Protein AF-B1N601-F1 (afdb_monomer)

Solvent-accessible surface area (backbone atoms only — not comparable to full-atom values): 3222 Å² total; per-residue (Å²): 139,68,79,65,75,76,49,56,78,76,65,74,79,78,61,55,40,64,24,94,87,74,66,46,72,34,20,28,63,93,76,63,35,24,77,63,47,35,40,80,51,92,60,74,50,79,77,96,123

pLDDT: mean 92.82, std 4.96, range [64.44, 97.38]

Radius of gyration: 14.51 Å; Cα contacts (8 Å, |Δi|>4): 55; chains: 1; bounding box: 23×24×42 Å

InterPro domains:
  IPR001569 Large ribosomal subunit protein eL37 [PF01907] (2-49)
  IPR011331 Large ribosomal subunit protein eL37/eL43 [G3DSA:2.20.25.30] (1-49)
  IPR011332 Zinc-binding ribosomal protein [SSF57829] (1-49)

Structure (mmCIF, N/CA/C/O backbone):
data_AF-B1N601-F1
#
_entry.id   AF-B1N601-F1
#
loop_
_atom_site.group_PDB
_atom_site.id
_atom_site.type_symbol
_atom_site.label_atom_id
_atom_site.label_alt_id
_atom_site.label_comp_id
_atom_site.label_asym_id
_atom_site.label_entity_id
_atom_site.label_seq_id
_atom_site.pdbx_PDB_ins_code
_atom_site.Cartn_x
_atom_site.Cartn_y
_atom_site.Cartn_z
_atom_site.occupancy
_atom_site.B_iso_or_equiv
_atom_site.auth_seq_id
_atom_site.auth_comp_id
_atom_site.auth_asym_id
_atom_site.auth_atom_id
_atom_site.pdbx_PDB_model_num
ATOM 1 N N . MET A 1 1 ? 2.601 2.395 -27.597 1.00 64.44 1 MET A N 1
ATOM 2 C CA . MET A 1 1 ? 2.914 1.952 -26.218 1.00 64.44 1 MET A CA 1
ATOM 3 C C . MET A 1 1 ? 2.977 0.432 -26.178 1.00 64.44 1 MET A C 1
ATOM 5 O O . MET A 1 1 ? 1.950 -0.227 -26.075 1.00 64.44 1 MET A O 1
ATOM 9 N N . THR A 1 2 ? 4.166 -0.132 -26.343 1.00 85.94 2 THR A N 1
ATOM 10 C CA . THR A 1 2 ? 4.379 -1.586 -26.419 1.00 85.94 2 THR A CA 1
ATOM 11 C C . THR A 1 2 ? 4.511 -2.168 -25.013 1.00 85.94 2 THR A C 1
ATOM 13 O O . THR A 1 2 ? 5.169 -1.557 -24.176 1.00 85.94 2 THR A O 1
ATOM 16 N N . LYS A 1 3 ? 3.891 -3.323 -24.738 1.00 87.25 3 LYS A N 1
ATOM 17 C CA . LYS A 1 3 ? 3.960 -4.018 -23.437 1.00 87.25 3 LYS A CA 1
ATOM 18 C C . LYS A 1 3 ? 5.280 -4.793 -23.291 1.00 87.25 3 LYS A C 1
ATOM 20 O O . LYS A 1 3 ? 5.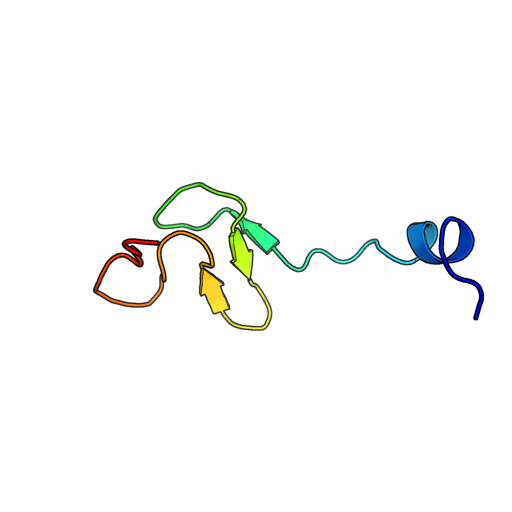965 -5.068 -24.270 1.00 87.25 3 LYS A O 1
ATOM 25 N N . GLY A 1 4 ? 5.613 -5.203 -22.067 1.00 87.50 4 GLY A N 1
ATOM 26 C CA . GLY A 1 4 ? 6.739 -6.107 -21.810 1.00 87.50 4 GLY A CA 1
ATOM 27 C C . GLY A 1 4 ? 8.071 -5.376 -21.641 1.00 87.50 4 GLY A C 1
ATOM 28 O O . GLY A 1 4 ? 8.196 -4.531 -20.756 1.00 87.50 4 GLY A O 1
ATOM 29 N N . THR A 1 5 ? 9.080 -5.739 -22.438 1.00 90.12 5 THR A N 1
ATOM 30 C CA . THR A 1 5 ? 10.477 -5.294 -22.266 1.00 90.12 5 THR A CA 1
ATOM 31 C C . THR A 1 5 ? 10.637 -3.779 -22.330 1.00 90.12 5 THR A C 1
ATOM 33 O O . THR A 1 5 ? 11.269 -3.204 -21.446 1.00 90.12 5 THR A O 1
ATOM 36 N N . SER A 1 6 ? 9.983 -3.128 -23.292 1.00 88.88 6 SER A N 1
ATOM 37 C CA . SER A 1 6 ? 9.988 -1.669 -23.461 1.00 88.88 6 SER A CA 1
ATOM 38 C C . SER A 1 6 ? 9.487 -0.907 -22.229 1.00 88.88 6 SER A C 1
ATOM 40 O O . SER A 1 6 ? 9.988 0.171 -21.933 1.00 88.88 6 SER A O 1
ATOM 42 N N . CYS A 1 7 ? 8.537 -1.461 -21.467 1.00 87.94 7 CYS A N 1
ATOM 43 C CA . CYS A 1 7 ? 7.999 -0.816 -20.262 1.00 87.94 7 CYS A CA 1
ATOM 44 C C . CYS A 1 7 ? 8.858 -1.019 -19.007 1.00 87.94 7 CYS A C 1
ATOM 46 O O . CYS A 1 7 ? 8.662 -0.313 -18.021 1.00 87.94 7 CYS A O 1
ATOM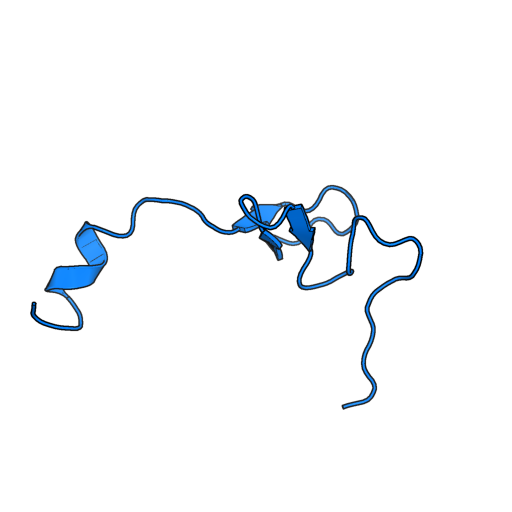 48 N N . ARG A 1 8 ? 9.765 -2.008 -18.974 1.00 89.38 8 ARG A N 1
ATOM 49 C CA . ARG A 1 8 ? 10.524 -2.321 -17.747 1.00 89.38 8 ARG A CA 1
ATOM 50 C C . ARG A 1 8 ? 11.553 -1.243 -17.407 1.00 89.38 8 ARG A C 1
ATOM 52 O O . ARG A 1 8 ? 11.749 -0.975 -16.226 1.00 89.38 8 ARG A O 1
ATOM 59 N N . GLY A 1 9 ? 12.150 -0.600 -18.413 1.00 90.50 9 GLY A N 1
ATOM 60 C CA . GLY A 1 9 ? 13.158 0.449 -18.218 1.00 90.50 9 GLY A CA 1
ATOM 61 C C . GLY A 1 9 ? 12.624 1.703 -17.517 1.00 90.50 9 GLY A C 1
ATOM 62 O O . GLY A 1 9 ? 13.331 2.315 -16.727 1.00 90.50 9 GLY A O 1
ATOM 63 N N . THR A 1 10 ? 11.349 2.046 -17.722 1.00 90.81 10 THR A N 1
ATOM 64 C CA . THR A 1 10 ? 10.726 3.226 -17.097 1.00 90.81 10 THR A CA 1
ATOM 65 C C . THR A 1 10 ? 10.230 2.966 -15.669 1.00 90.81 10 THR A C 1
ATOM 67 O O . THR A 1 10 ? 9.828 3.890 -14.964 1.00 90.81 10 THR A O 1
ATOM 70 N N . ARG A 1 11 ? 10.270 1.717 -15.183 1.00 91.19 11 ARG A N 1
ATOM 71 C CA . ARG A 1 11 ? 9.752 1.332 -13.859 1.00 91.19 11 ARG A CA 1
ATOM 72 C C . ARG A 1 11 ? 10.821 1.448 -12.762 1.00 91.19 11 ARG A C 1
ATOM 74 O O . ARG A 1 11 ? 11.167 0.463 -12.110 1.00 91.19 11 ARG A O 1
ATOM 81 N N . HIS A 1 12 ? 11.318 2.660 -12.525 1.00 91.31 12 HIS A N 1
ATOM 82 C CA 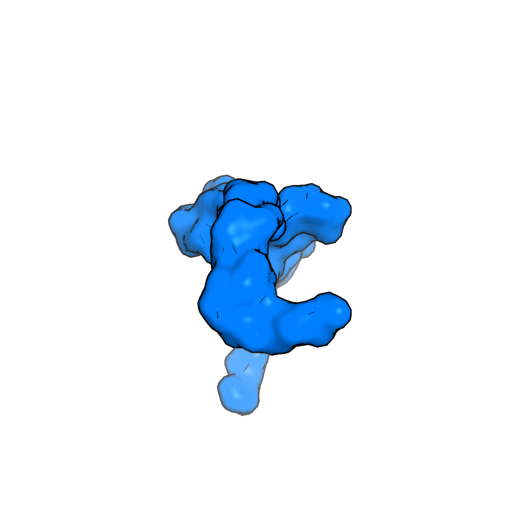. HIS A 1 12 ? 12.321 2.935 -11.482 1.00 91.31 12 HIS A CA 1
ATOM 83 C C . HIS A 1 12 ? 11.713 3.342 -10.127 1.00 91.31 12 HIS A C 1
ATOM 85 O O . HIS A 1 12 ? 12.298 3.072 -9.075 1.00 91.31 12 HIS A O 1
ATOM 91 N N . ASN A 1 13 ? 10.512 3.926 -10.125 1.00 92.50 13 ASN A N 1
ATOM 92 C CA . ASN A 1 13 ? 9.856 4.401 -8.905 1.00 92.50 13 ASN A CA 1
ATOM 93 C C . ASN A 1 13 ? 9.390 3.245 -8.005 1.00 92.50 13 ASN A C 1
ATOM 95 O O . ASN A 1 13 ? 8.834 2.245 -8.469 1.00 92.50 13 ASN A O 1
ATOM 99 N N . LYS A 1 14 ? 9.593 3.387 -6.690 1.00 92.69 14 LYS A N 1
ATOM 100 C CA . LYS A 1 14 ? 9.194 2.385 -5.693 1.00 92.69 14 LYS A CA 1
ATOM 101 C C . LYS A 1 14 ? 7.844 2.744 -5.079 1.00 92.69 14 LYS A C 1
ATOM 103 O O . LYS A 1 14 ? 7.703 3.767 -4.423 1.00 92.69 14 LYS A O 1
ATOM 108 N N . THR A 1 15 ? 6.863 1.860 -5.247 1.00 95.88 15 THR A N 1
ATOM 109 C CA . THR A 1 15 ? 5.548 1.989 -4.600 1.00 95.88 15 THR A CA 1
ATOM 110 C C . THR A 1 15 ? 5.544 1.450 -3.170 1.00 95.88 15 THR A C 1
ATOM 112 O O . THR A 1 15 ? 4.834 1.990 -2.320 1.00 95.88 15 THR A O 1
ATOM 115 N N . HIS A 1 16 ? 6.348 0.414 -2.897 1.00 96.38 16 HIS A N 1
ATOM 116 C CA . HIS A 1 16 ? 6.423 -0.260 -1.602 1.00 96.38 16 HIS A CA 1
ATOM 117 C C . HIS A 1 16 ? 7.811 -0.173 -0.957 1.00 96.38 16 HIS A C 1
ATOM 119 O O . HIS A 1 16 ? 8.821 -0.443 -1.609 1.00 96.38 16 HIS A O 1
ATOM 125 N N . ILE A 1 17 ? 7.844 0.112 0.345 1.00 95.81 17 ILE A N 1
ATOM 126 C CA . ILE A 1 17 ? 9.036 0.065 1.210 1.00 95.81 17 ILE A CA 1
ATOM 127 C C . ILE A 1 17 ? 8.787 -0.829 2.430 1.00 95.81 17 ILE A C 1
ATOM 129 O O . ILE A 1 17 ? 7.723 -1.442 2.571 1.00 95.81 17 ILE A O 1
ATOM 133 N N . LEU A 1 18 ? 9.789 -0.931 3.302 1.00 96.88 18 LEU A N 1
ATOM 134 C CA . LEU A 1 18 ? 9.699 -1.650 4.569 1.00 96.88 18 LEU A CA 1
ATOM 135 C C . LEU A 1 18 ? 8.661 -0.996 5.487 1.00 96.88 18 LEU A C 1
ATOM 137 O O . LEU A 1 18 ? 8.627 0.221 5.660 1.00 96.88 18 LEU A O 1
ATOM 141 N N . CYS A 1 19 ? 7.789 -1.815 6.068 1.00 96.38 19 CYS A N 1
ATOM 142 C CA . CYS A 1 19 ? 6.821 -1.359 7.053 1.00 96.38 19 CYS A CA 1
ATOM 143 C C . CYS A 1 19 ? 7.457 -1.291 8.441 1.00 96.38 19 CYS A C 1
ATOM 145 O O . CYS A 1 19 ? 8.002 -2.286 8.911 1.00 96.38 19 CYS A O 1
ATOM 147 N N . LYS A 1 20 ? 7.281 -0.158 9.131 1.00 92.69 20 LYS A N 1
ATOM 148 C CA . LYS A 1 20 ? 7.776 0.060 10.500 1.00 92.69 20 LYS A CA 1
ATOM 149 C C . LYS A 1 20 ? 7.243 -0.948 11.527 1.00 92.69 20 LYS A C 1
ATOM 151 O O . LYS A 1 20 ? 7.934 -1.237 12.489 1.00 92.69 20 LYS A O 1
ATOM 156 N N . ARG A 1 21 ? 6.031 -1.487 11.330 1.00 94.31 21 ARG A N 1
ATOM 157 C CA . ARG A 1 21 ? 5.419 -2.445 12.266 1.00 94.31 21 ARG A CA 1
ATOM 158 C C . ARG A 1 21 ? 5.844 -3.891 12.009 1.00 94.31 21 ARG A C 1
ATOM 160 O O . ARG A 1 21 ? 6.172 -4.599 12.945 1.00 94.31 21 ARG A O 1
ATOM 167 N N . CYS A 1 22 ? 5.785 -4.353 10.757 1.00 94.12 22 CYS A N 1
ATOM 168 C CA . CYS A 1 22 ? 5.965 -5.777 10.439 1.00 94.12 22 CYS A CA 1
ATOM 169 C C . CYS A 1 22 ? 7.280 -6.115 9.724 1.00 94.12 22 CYS A C 1
ATOM 171 O O . CYS A 1 22 ? 7.465 -7.267 9.346 1.00 94.12 22 CYS A O 1
ATOM 173 N N . GLY A 1 23 ? 8.141 -5.137 9.425 1.00 93.94 23 GLY A N 1
ATOM 174 C CA . GLY A 1 23 ? 9.438 -5.342 8.762 1.00 93.94 23 GLY A CA 1
ATOM 175 C C . GLY A 1 23 ? 9.376 -5.784 7.292 1.00 93.94 23 GLY A C 1
ATOM 176 O O . GLY A 1 23 ? 10.363 -5.695 6.575 1.00 93.94 23 GLY A O 1
ATOM 177 N N . LYS A 1 24 ? 8.218 -6.217 6.787 1.00 95.12 24 LYS A N 1
ATOM 178 C CA . LYS A 1 24 ? 8.036 -6.645 5.390 1.00 95.12 24 LYS A CA 1
ATOM 179 C C . LYS A 1 24 ? 8.001 -5.450 4.426 1.00 95.12 24 LYS A C 1
ATOM 181 O O . LYS A 1 24 ? 7.461 -4.390 4.768 1.00 95.12 24 LYS A O 1
ATOM 186 N N . ARG A 1 25 ? 8.504 -5.625 3.190 1.00 96.00 2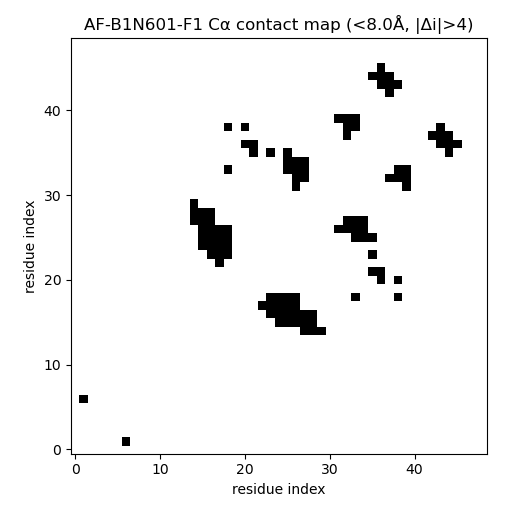5 ARG A N 1
ATOM 187 C CA . ARG A 1 25 ? 8.431 -4.630 2.092 1.00 96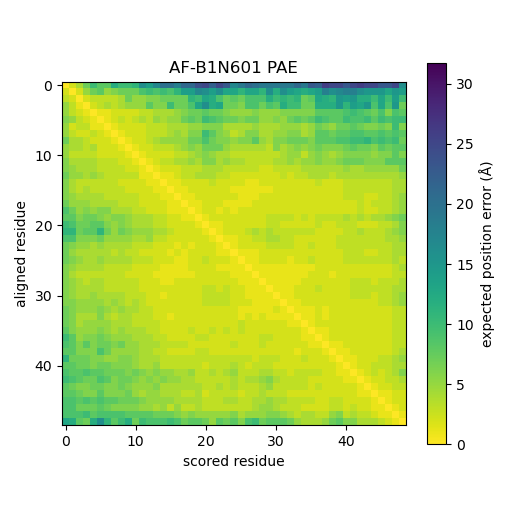.00 25 ARG A CA 1
ATOM 188 C C . ARG A 1 25 ? 7.011 -4.534 1.519 1.00 96.00 25 ARG A C 1
ATOM 190 O O . ARG A 1 25 ? 6.738 -4.916 0.387 1.00 96.00 25 ARG A O 1
ATOM 197 N N . SER A 1 26 ? 6.092 -4.052 2.340 1.00 96.06 26 SER A N 1
ATOM 198 C CA . SER A 1 26 ? 4.657 -4.009 2.048 1.00 96.06 26 SER A CA 1
ATOM 199 C C . SER A 1 26 ? 4.002 -2.694 2.469 1.00 96.06 26 SER A C 1
ATOM 201 O O . SER A 1 26 ? 2.781 -2.575 2.402 1.00 96.06 26 SER A O 1
ATOM 203 N N . TRP A 1 27 ? 4.782 -1.698 2.899 1.00 97.31 27 TRP A N 1
ATOM 204 C CA . TRP A 1 27 ? 4.279 -0.347 3.145 1.00 97.31 27 TRP A CA 1
ATOM 205 C C . TRP A 1 27 ? 4.140 0.413 1.834 1.00 97.31 27 TRP A C 1
ATOM 207 O O . TRP A 1 27 ? 5.138 0.653 1.163 1.00 97.31 27 TRP A O 1
ATOM 217 N N . HIS A 1 28 ? 2.921 0.791 1.465 1.00 97.38 28 HIS A N 1
ATOM 218 C CA . HIS A 1 28 ? 2.659 1.590 0.274 1.00 97.38 28 HIS A CA 1
ATOM 219 C C . HIS A 1 28 ? 2.883 3.077 0.576 1.00 97.38 28 HIS A C 1
ATOM 221 O O . HIS A 1 28 ? 2.204 3.614 1.445 1.00 97.38 28 HIS A O 1
ATOM 227 N N . LEU A 1 29 ? 3.771 3.761 -0.161 1.00 95.81 29 LEU A N 1
ATOM 228 C CA . LEU A 1 29 ? 4.103 5.173 0.112 1.00 95.81 29 LEU A CA 1
ATOM 229 C C . LEU A 1 29 ? 2.914 6.101 -0.117 1.00 95.81 29 LEU A C 1
ATOM 231 O O . LEU A 1 29 ? 2.485 6.790 0.797 1.00 95.81 29 LEU A O 1
ATOM 235 N N . GLN A 1 30 ? 2.362 6.079 -1.330 1.00 95.56 30 GLN A N 1
ATOM 236 C CA . GLN A 1 30 ? 1.294 7.001 -1.720 1.00 95.56 30 GLN A CA 1
ATOM 237 C C . GLN A 1 30 ? 0.020 6.833 -0.880 1.00 95.56 30 GLN A C 1
ATOM 239 O O . GLN A 1 30 ? -0.620 7.813 -0.529 1.00 95.56 30 GLN A O 1
ATOM 244 N N . LYS A 1 31 ? -0.345 5.588 -0.552 1.00 95.44 31 LYS A N 1
ATOM 245 C CA . LYS A 1 31 ? -1.550 5.262 0.226 1.00 95.44 31 LYS A CA 1
ATOM 246 C C . LYS A 1 31 ? -1.305 5.207 1.734 1.00 95.44 31 LYS A C 1
ATOM 248 O O . LYS A 1 31 ? -2.243 4.939 2.472 1.00 95.44 31 LYS A O 1
ATOM 253 N N . GLN A 1 32 ? -0.050 5.363 2.164 1.00 94.50 32 GLN A N 1
ATOM 254 C CA . GLN A 1 32 ? 0.383 5.296 3.562 1.00 94.50 32 GLN A CA 1
ATOM 255 C C . GLN A 1 32 ? -0.230 4.118 4.335 1.00 94.50 32 GLN A C 1
ATOM 257 O O . GLN A 1 32 ? -0.766 4.273 5.430 1.00 94.50 32 GLN A O 1
ATOM 262 N N . ARG A 1 33 ? -0.191 2.919 3.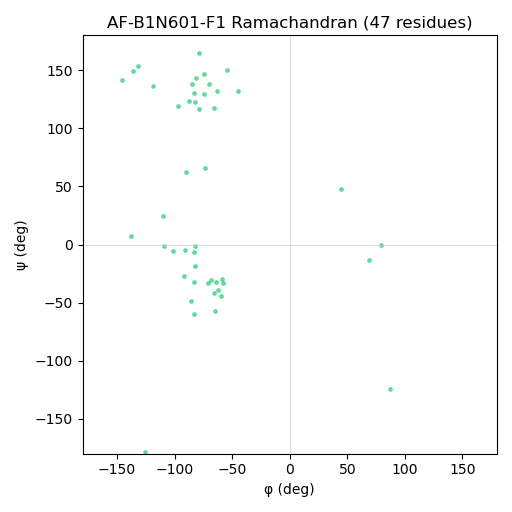741 1.00 96.12 33 ARG A N 1
ATOM 263 C CA . ARG A 1 33 ? -0.826 1.730 4.323 1.00 96.12 33 ARG A CA 1
ATOM 264 C C . ARG A 1 33 ? -0.035 0.467 4.037 1.00 96.12 33 ARG A C 1
ATOM 266 O O . ARG A 1 33 ? 0.503 0.284 2.944 1.00 96.12 33 ARG A O 1
ATOM 273 N N . CYS A 1 34 ? 0.032 -0.429 5.017 1.00 96.75 34 CYS A N 1
ATOM 274 C CA . CYS A 1 34 ? 0.685 -1.720 4.872 1.00 96.75 34 CYS A CA 1
ATOM 275 C C . CYS A 1 34 ? -0.275 -2.778 4.323 1.00 96.75 34 CYS A C 1
ATOM 277 O O . CYS A 1 34 ? -1.289 -3.085 4.946 1.00 96.75 34 CYS A O 1
ATOM 279 N N . ALA A 1 35 ? 0.094 -3.404 3.205 1.00 95.38 35 ALA A N 1
ATOM 280 C CA . ALA A 1 35 ? -0.680 -4.493 2.610 1.00 95.38 35 ALA A CA 1
ATOM 281 C C . ALA A 1 35 ? -0.671 -5.776 3.462 1.00 95.38 35 ALA A C 1
ATOM 283 O O . ALA A 1 35 ? -1.648 -6.522 3.446 1.00 95.38 35 ALA A O 1
ATOM 284 N N . SER A 1 36 ? 0.412 -6.019 4.213 1.00 94.19 36 SER A N 1
ATOM 285 C CA . SER A 1 36 ? 0.553 -7.222 5.039 1.00 94.19 36 SER A CA 1
ATOM 286 C C . SER A 1 36 ? -0.148 -7.076 6.386 1.00 94.19 36 SER A C 1
ATOM 288 O O . SER A 1 36 ? -1.049 -7.848 6.672 1.00 94.19 36 SER A O 1
ATOM 290 N N . CYS A 1 37 ? 0.240 -6.094 7.206 1.00 94.88 37 CYS A N 1
ATOM 291 C CA . CYS A 1 37 ? -0.240 -5.997 8.589 1.00 94.88 37 CYS A CA 1
ATOM 292 C C . CYS A 1 37 ? -1.344 -4.955 8.815 1.00 94.88 37 CYS A C 1
ATOM 294 O O . CYS A 1 37 ? -1.862 -4.875 9.923 1.00 94.88 37 CYS A O 1
ATOM 296 N N . GLY A 1 38 ? -1.701 -4.145 7.812 1.00 95.06 38 GLY A N 1
ATOM 297 C CA . GLY A 1 38 ? -2.745 -3.121 7.943 1.00 95.06 38 GLY A CA 1
ATOM 298 C C . GLY A 1 38 ? -2.328 -1.824 8.644 1.00 95.06 38 GLY A C 1
ATOM 299 O O . GLY A 1 38 ? -3.146 -0.914 8.709 1.00 95.06 38 GLY A O 1
ATOM 300 N N . TYR A 1 39 ? -1.074 -1.688 9.109 1.00 95.12 39 TYR A N 1
ATOM 301 C CA . TYR A 1 39 ? -0.538 -0.419 9.643 1.00 95.12 39 TYR A CA 1
ATOM 302 C C . TYR A 1 39 ? -0.931 0.744 8.705 1.00 95.12 39 TYR A C 1
ATOM 304 O O . TYR A 1 39 ? -0.776 0.565 7.491 1.00 95.12 39 TYR A O 1
ATOM 312 N N . PRO A 1 40 ? -1.456 1.889 9.189 1.00 94.25 40 PRO A N 1
ATOM 313 C CA . PRO A 1 40 ? -1.503 2.386 10.572 1.00 94.25 40 PRO A CA 1
ATOM 314 C C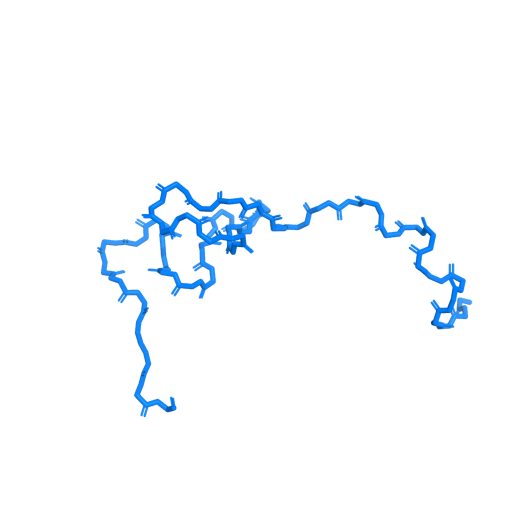 . PRO A 1 40 ? -2.621 1.853 11.483 1.00 94.25 40 PRO A C 1
ATOM 316 O O . PRO A 1 40 ? -2.623 2.211 12.657 1.00 94.25 40 PRO A O 1
ATOM 319 N N . ASP A 1 41 ? -3.527 0.994 11.007 1.00 94.44 41 ASP A N 1
ATOM 320 C CA . ASP A 1 41 ? -4.673 0.536 11.812 1.00 94.44 41 ASP A CA 1
ATOM 321 C C . ASP A 1 41 ? -4.252 -0.076 13.154 1.00 94.44 41 ASP A C 1
ATOM 323 O O . ASP A 1 41 ? -3.182 -0.674 13.264 1.00 94.44 41 ASP A O 1
ATOM 327 N N . ALA A 1 42 ? -5.095 0.025 14.184 1.00 93.00 42 ALA A N 1
ATOM 328 C CA . ALA A 1 42 ? -4.807 -0.583 15.486 1.00 93.00 42 ALA A CA 1
ATOM 329 C C . ALA A 1 42 ? -4.776 -2.121 15.411 1.00 93.00 42 ALA A C 1
ATOM 331 O O . ALA A 1 42 ? -3.880 -2.756 15.964 1.00 93.00 42 ALA A O 1
ATOM 332 N N . LYS A 1 43 ? -5.724 -2.719 14.678 1.00 92.44 43 LYS A N 1
ATOM 333 C CA . LYS A 1 43 ? -5.818 -4.173 14.508 1.00 92.44 43 LYS A CA 1
ATOM 334 C C . LYS A 1 43 ? -4.859 -4.665 13.428 1.00 92.44 43 LYS A C 1
ATOM 336 O O . LYS A 1 43 ? -4.664 -4.010 12.404 1.00 92.44 43 LYS A O 1
ATOM 341 N N . MET A 1 44 ? -4.277 -5.843 13.646 1.00 92.69 44 MET A N 1
ATOM 342 C CA . MET A 1 44 ? -3.470 -6.498 12.624 1.00 92.69 44 MET A CA 1
ATOM 343 C C . MET A 1 44 ? -4.390 -7.075 11.544 1.00 92.69 44 MET A C 1
ATOM 345 O O . MET A 1 44 ? -5.349 -7.781 11.842 1.00 92.69 44 MET A O 1
ATOM 349 N N . ARG A 1 45 ? -4.096 -6.763 10.281 1.00 93.12 45 ARG A N 1
ATOM 350 C CA . ARG A 1 45 ? -4.812 -7.310 9.123 1.00 93.12 45 ARG A CA 1
ATOM 351 C C . ARG A 1 45 ? -4.555 -8.818 9.030 1.00 93.12 45 ARG A C 1
ATOM 353 O O . ARG A 1 45 ? -3.416 -9.230 8.828 1.00 93.12 45 ARG A O 1
ATOM 360 N N . GLN A 1 46 ? -5.615 -9.608 9.155 1.00 92.88 46 GLN A N 1
ATOM 361 C CA . GLN A 1 46 ? -5.634 -11.059 8.976 1.00 92.88 46 GLN A CA 1
ATOM 362 C C . GLN A 1 46 ? -6.875 -11.433 8.164 1.00 92.88 46 GLN A C 1
ATOM 364 O O . GLN A 1 46 ? -7.892 -10.743 8.234 1.00 92.88 46 GLN A O 1
ATOM 369 N N . TYR A 1 47 ? -6.777 -12.507 7.389 1.00 92.44 47 TYR A N 1
ATOM 370 C CA . TYR A 1 47 ? -7.886 -13.071 6.630 1.00 92.44 47 TYR A CA 1
ATOM 371 C C . TYR A 1 47 ? -7.946 -14.579 6.860 1.00 92.44 47 TYR A C 1
ATOM 373 O O . TYR A 1 47 ? -6.918 -15.179 7.162 1.00 92.44 47 TYR A O 1
ATOM 381 N N . ALA A 1 48 ? -9.137 -15.160 6.713 1.00 94.62 48 ALA A N 1
ATOM 382 C CA . ALA A 1 48 ? -9.394 -16.595 6.864 1.00 94.62 48 ALA A CA 1
ATOM 383 C C . ALA A 1 48 ? -9.722 -17.276 5.519 1.00 94.62 48 ALA A C 1
ATOM 385 O O . ALA A 1 48 ? -10.434 -18.276 5.491 1.00 94.62 48 ALA A O 1
ATOM 386 N N . TRP A 1 49 ? -9.253 -16.681 4.420 1.00 90.69 49 TRP A N 1
ATOM 387 C CA . TRP A 1 49 ? -9.294 -17.261 3.078 1.00 90.69 49 TRP A CA 1
ATOM 388 C C . TRP A 1 49 ? -7.914 -17.779 2.683 1.00 90.69 49 TRP A C 1
ATOM 390 O O . TRP A 1 49 ? -6.917 -17.294 3.271 1.00 90.69 49 TRP A O 1
#

Foldseek 3Di:
DDDDPVPPVVPPDDQFQQDPPPRDRQQGDVVRAGPQQGPVDPHGDDDPD

Organism: Entamoeba histolytica (strain ATCC 30459 / HM-1:IMSS / ABRM) (NCBI:txid294381)

Nearest PDB structu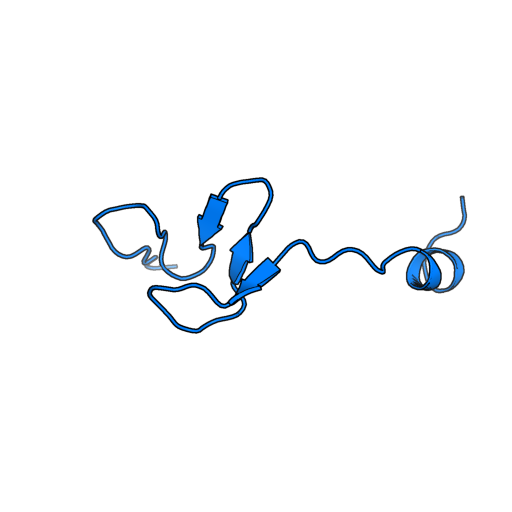res (foldseek):
  9cai-assembly1_Cj  TM=9.962E-01  e=2.278E-06  Caenorhabditis elegans
  8eug-assembly1_j  TM=9.802E-01  e=2.457E-06  Schizosaccharomyces pombe
  7oya-assembly1_j1  TM=9.917E-01  e=3.326E-06  Danio rerio
  6zj3-assembly1_L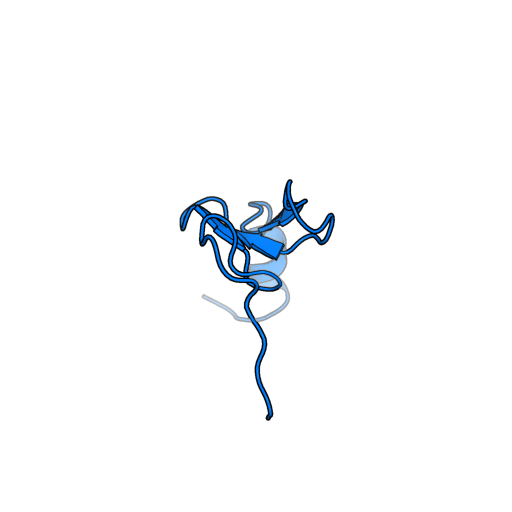y  TM=9.826E-01  e=2.457E-06  Euglena gracilis
  7azy-assembly1_g  TM=9.764E-01  e=3.326E-06  Saccharomyces cerevisiae S288C

Sequence (49 aa):
MTKGTSCRGTRHNKTHILCKRCGKRSWHLQKQRCASCGYPDAKMRQYAW

Secondary structure (DSSP, 8-state):
---SHHHHTT----SEE--TTT-SS-EETTTTEETTT-TTSSSPP----

Mean predicted aligned error: 4.21 Å